Protein AF-A0A6L9EBW2-F1 (afdb_monomer_lite)

pLDDT: mean 73.3, std 24.37, range [29.48, 97.69]

Secondary structure (DSSP, 8-state):
----------------------------------------------------TTSS--S---HHHHHHHHHHHHHHHHHHHHHHT-TT-PPPHHHH--TT---SSHHHHHHHHHHHHHHHHHHHHHHH-PPPPP-PPPSSHHHHHHHHHHHHHHHTT--

Organism: NCBI:txid2697053

Radius of gyration: 26.95 Å; chains: 1; bounding box: 70×53×72 Å

Sequence (159 aa):
MKKYFMLIGAFAFIMGISGTYAQSCETKSKEAATQESSDGVNTAASTNSGCKPSACRGAKTKFGEARVISDLRLSLIEVKSKMENHSSISFSPRSYDIHSIIGETDDESLSIIKNEIEIIERELSQKLKVQFTEQAYPERKARLVSTLRARISDLAKLL

Foldseek 3Di:
DDDDDDDDDDDDDDDDDDDDPPPDDDDDDDDDDDDDDDDDDDDDDDPPVPPPPPPVCPDPDDPVLVVLLVVLLVLLLVLLVCQVVPPPDPFDPLLNDSPQQDDPDSVVNLVSLVVSLVSNQVRCCVTVVDDDDDDDQDPPSVSNSVVSVVSSVVSVVSD

Structure (mmCIF, N/CA/C/O backbone):
data_AF-A0A6L9EBW2-F1
#
_entry.id   AF-A0A6L9EBW2-F1
#
loop_
_atom_site.group_PDB
_atom_site.id
_atom_site.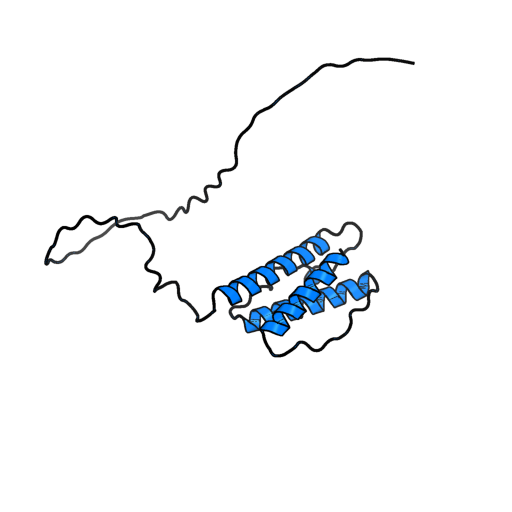type_symbol
_atom_site.label_atom_id
_atom_site.label_alt_id
_atom_site.label_comp_id
_atom_site.label_asym_id
_atom_site.label_entity_id
_atom_site.label_seq_id
_atom_site.pdbx_PDB_ins_code
_atom_site.Cartn_x
_atom_site.Cartn_y
_atom_site.Cartn_z
_atom_site.occupancy
_atom_site.B_iso_or_equiv
_atom_site.auth_seq_id
_atom_site.auth_comp_id
_atom_site.auth_asym_id
_atom_site.auth_atom_id
_atom_site.pdbx_PDB_model_num
ATOM 1 N N . MET A 1 1 ? -55.014 -2.639 19.244 1.00 48.06 1 MET A N 1
ATOM 2 C CA . MET A 1 1 ? -55.602 -2.329 17.919 1.00 48.06 1 MET A CA 1
ATOM 3 C C . MET A 1 1 ? -55.548 -0.825 17.680 1.00 48.06 1 MET A C 1
ATOM 5 O O . MET A 1 1 ? -55.965 -0.100 18.574 1.00 48.06 1 MET A O 1
ATOM 9 N N . LYS A 1 2 ? -55.103 -0.363 16.505 1.00 39.44 2 LYS A N 1
ATOM 10 C CA . LYS A 1 2 ? -55.542 0.882 15.833 1.00 39.44 2 LYS A CA 1
ATOM 11 C C . LYS A 1 2 ? -54.983 0.872 14.401 1.00 39.44 2 LYS A C 1
ATOM 13 O O . LYS A 1 2 ? -53.898 0.340 14.191 1.00 39.44 2 LYS A O 1
ATOM 18 N N . LYS A 1 3 ? -55.747 1.376 13.427 1.00 48.69 3 LYS A N 1
ATOM 19 C CA . LYS A 1 3 ? -55.405 1.393 11.991 1.00 48.69 3 LYS A CA 1
ATOM 20 C C . LYS A 1 3 ? -55.442 2.833 11.480 1.00 48.69 3 LYS A C 1
ATOM 22 O O . LYS A 1 3 ? -56.450 3.482 11.721 1.00 48.69 3 LYS A O 1
ATOM 27 N N . TYR A 1 4 ? -54.430 3.242 10.718 1.00 53.34 4 TYR A N 1
ATOM 28 C CA . TYR A 1 4 ? -54.468 4.255 9.648 1.00 53.34 4 TYR A CA 1
ATOM 29 C C . TYR A 1 4 ? -53.330 3.844 8.684 1.00 53.34 4 TYR A C 1
ATOM 31 O O . TYR A 1 4 ? -52.216 3.643 9.156 1.00 53.34 4 TYR A O 1
ATOM 39 N N . PHE A 1 5 ? -53.536 3.427 7.426 1.00 42.22 5 PHE A N 1
ATOM 40 C CA . PHE A 1 5 ? -54.174 4.109 6.283 1.00 42.22 5 PHE A CA 1
ATOM 41 C C . PHE A 1 5 ? -53.516 5.484 6.031 1.00 42.22 5 PHE A C 1
ATOM 43 O O . PHE A 1 5 ? -53.788 6.408 6.784 1.00 42.22 5 PHE A O 1
ATOM 50 N N . MET A 1 6 ? -52.485 5.634 5.183 1.00 45.16 6 MET A N 1
ATOM 51 C CA . MET A 1 6 ? -52.313 5.328 3.738 1.00 45.16 6 MET A CA 1
ATOM 52 C C . MET A 1 6 ? -52.795 6.472 2.828 1.00 45.16 6 MET A C 1
ATOM 54 O O . MET A 1 6 ? -53.993 6.625 2.634 1.00 45.16 6 MET A O 1
ATOM 58 N N . LEU A 1 7 ? -51.834 7.199 2.240 1.00 45.50 7 LEU A N 1
ATOM 59 C CA . LEU A 1 7 ? -51.886 8.041 1.027 1.00 45.50 7 LEU A CA 1
ATOM 60 C C . LEU A 1 7 ? -50.405 8.288 0.649 1.00 45.50 7 LEU A C 1
ATOM 62 O O . LEU A 1 7 ? -49.654 8.811 1.462 1.00 45.50 7 LEU A O 1
ATOM 66 N N . ILE A 1 8 ? -49.854 7.612 -0.365 1.00 47.62 8 ILE A N 1
ATOM 67 C CA . ILE A 1 8 ? -49.784 8.030 -1.783 1.00 47.62 8 ILE A CA 1
ATOM 68 C C . ILE A 1 8 ? -49.027 9.357 -1.974 1.00 47.62 8 ILE A C 1
ATOM 70 O O . ILE A 1 8 ? -49.487 10.415 -1.564 1.00 47.62 8 ILE A O 1
ATOM 74 N N . GLY A 1 9 ? -47.888 9.275 -2.669 1.00 41.94 9 GLY A N 1
ATOM 75 C CA . GLY A 1 9 ? -47.016 10.403 -3.007 1.00 41.94 9 GLY A CA 1
ATOM 76 C C . GLY A 1 9 ? -45.922 9.973 -3.985 1.00 41.94 9 GLY A C 1
ATOM 77 O O . GLY A 1 9 ? -44.749 9.940 -3.632 1.00 41.94 9 GLY A O 1
ATOM 78 N N . ALA A 1 10 ? -46.311 9.554 -5.192 1.00 47.31 10 ALA A N 1
ATOM 79 C CA . ALA A 1 10 ? -45.361 9.154 -6.225 1.00 47.31 10 ALA A CA 1
ATOM 80 C C . ALA A 1 10 ? -44.780 10.390 -6.927 1.00 47.31 10 ALA A C 1
ATOM 82 O O . ALA A 1 10 ? -45.530 11.192 -7.477 1.00 47.31 10 ALA A O 1
ATOM 83 N N . PHE A 1 11 ? -43.452 10.506 -6.956 1.00 48.12 11 PHE A N 1
ATOM 84 C CA . PHE A 1 11 ? -42.752 11.468 -7.803 1.00 48.12 11 PHE A CA 1
ATOM 85 C C . PHE A 1 11 ? -41.612 10.758 -8.529 1.00 48.12 11 PHE A C 1
ATOM 87 O O . PHE A 1 11 ? -40.612 10.376 -7.925 1.00 48.12 11 PHE A O 1
ATOM 94 N N . ALA A 1 12 ? -41.789 10.554 -9.831 1.00 49.12 12 ALA A N 1
ATOM 95 C CA . ALA A 1 12 ? -40.754 10.055 -10.719 1.00 49.12 12 ALA A CA 1
ATOM 96 C C . ALA A 1 12 ? -40.342 11.192 -11.654 1.00 49.12 12 ALA A C 1
ATOM 98 O O . ALA A 1 12 ? -41.170 11.711 -12.401 1.00 49.12 12 ALA A O 1
ATOM 99 N N . PHE A 1 13 ? -39.061 11.549 -11.637 1.00 45.59 13 PHE A N 1
ATOM 100 C CA . PHE A 1 13 ? -38.447 12.286 -12.731 1.00 45.59 13 PHE A CA 1
ATOM 101 C C . PHE A 1 13 ? -37.089 11.667 -13.050 1.00 45.59 13 PHE A C 1
ATOM 103 O O . PHE A 1 13 ? -36.401 11.161 -12.164 1.00 45.59 13 PHE A O 1
ATOM 110 N N . ILE A 1 14 ? -36.757 11.630 -14.336 1.00 52.03 14 ILE A N 1
ATOM 111 C CA . ILE A 1 14 ? -35.624 10.891 -14.899 1.00 52.03 14 ILE A CA 1
ATOM 112 C C . ILE A 1 14 ? -34.701 11.908 -15.585 1.00 52.03 14 ILE A C 1
ATOM 114 O O . ILE A 1 14 ? -35.148 12.985 -15.968 1.00 52.03 14 ILE A O 1
ATOM 118 N N . MET A 1 15 ? -33.449 11.506 -15.817 1.00 43.69 15 MET A N 1
ATOM 119 C CA . MET A 1 15 ? -32.386 12.243 -16.517 1.00 43.69 15 MET A CA 1
ATOM 120 C C . MET A 1 15 ? -31.674 13.306 -15.653 1.00 43.69 15 MET A C 1
ATOM 122 O O . MET A 1 15 ? -32.290 13.995 -14.852 1.00 43.69 15 MET A O 1
ATOM 126 N N . GLY A 1 16 ? -30.353 13.465 -15.777 1.00 44.47 16 GLY A N 1
ATOM 127 C CA . GLY A 1 16 ? -29.431 12.658 -16.585 1.00 44.47 16 GLY A CA 1
ATOM 128 C C . GLY A 1 16 ? -27.964 12.999 -16.327 1.00 44.47 16 GLY A C 1
ATOM 129 O O . GLY A 1 16 ? -27.637 14.125 -15.963 1.00 44.47 16 GLY A O 1
ATOM 130 N N . ILE A 1 17 ? -27.077 12.019 -16.514 1.00 52.31 17 ILE A N 1
ATOM 131 C CA . ILE A 1 17 ? -25.627 12.212 -16.393 1.00 52.31 17 ILE A CA 1
ATOM 132 C C . ILE A 1 17 ? -25.074 12.656 -17.750 1.00 52.31 17 ILE A C 1
ATOM 134 O O . ILE A 1 17 ? -25.039 11.857 -18.681 1.00 52.31 17 ILE A O 1
ATOM 138 N N . SER A 1 18 ? -24.575 13.890 -17.817 1.00 47.44 18 SER A N 1
ATOM 139 C CA . SER A 1 18 ? -23.681 14.375 -18.876 1.00 47.44 18 SER A CA 1
ATOM 140 C C . SER A 1 18 ? -22.665 15.328 -18.255 1.00 47.44 18 SER A C 1
ATOM 142 O O . SER A 1 18 ? -22.999 16.459 -17.913 1.00 47.44 18 SER A O 1
ATOM 144 N N . GLY A 1 19 ? -21.427 14.868 -18.071 1.00 41.47 19 GLY A N 1
ATOM 145 C CA . GLY A 1 19 ? -20.346 15.715 -17.569 1.00 41.47 19 GLY A CA 1
ATOM 146 C C . GLY A 1 19 ? -19.792 16.619 -18.670 1.00 41.47 19 GLY A C 1
ATOM 147 O O . GLY A 1 19 ? -19.424 16.132 -19.735 1.00 41.47 19 GLY A O 1
ATOM 148 N N . THR A 1 20 ? -19.690 17.922 -18.404 1.00 44.16 20 THR A N 1
ATOM 149 C CA . THR A 1 20 ? -19.068 18.897 -19.315 1.00 44.16 20 THR A CA 1
ATOM 150 C C . THR A 1 20 ? -17.990 19.697 -18.590 1.00 44.16 20 THR A C 1
ATOM 152 O O . THR A 1 20 ? -18.230 20.805 -18.110 1.00 44.16 20 THR A O 1
ATOM 155 N N . TYR A 1 21 ? -16.776 19.148 -18.527 1.00 45.41 21 TYR A N 1
ATOM 156 C CA . TYR A 1 21 ? -15.577 19.909 -18.167 1.00 45.41 21 TYR A CA 1
ATOM 157 C C . TYR A 1 21 ? -15.223 20.850 -19.330 1.00 45.41 21 TYR A C 1
ATOM 159 O O . TYR A 1 21 ? -14.432 20.523 -20.213 1.00 45.41 21 TYR A O 1
ATOM 167 N N . ALA A 1 22 ? -15.873 22.014 -19.355 1.00 41.75 22 ALA A N 1
ATOM 168 C CA . ALA A 1 22 ? -15.597 23.074 -20.313 1.00 41.75 22 ALA A CA 1
ATOM 169 C C . ALA A 1 22 ? -14.249 23.732 -19.980 1.00 41.75 22 ALA A C 1
ATOM 171 O O . ALA A 1 22 ? -14.132 24.523 -19.044 1.00 41.75 22 ALA A O 1
ATOM 172 N N . GLN A 1 23 ? -13.219 23.379 -20.748 1.00 39.84 23 GLN A N 1
ATOM 173 C CA . GLN A 1 23 ? -11.866 23.910 -20.611 1.00 39.84 23 GLN A CA 1
ATOM 174 C C . GLN A 1 23 ? -11.815 25.378 -21.071 1.00 39.84 23 GLN A C 1
ATOM 176 O O . GLN A 1 23 ? -11.544 25.668 -22.236 1.00 39.84 23 GLN A O 1
ATOM 181 N N . SER A 1 24 ? -12.092 26.311 -20.156 1.00 37.03 24 SER A N 1
ATOM 182 C CA . SER A 1 24 ? -11.997 27.747 -20.435 1.00 37.03 24 SER A CA 1
ATOM 183 C C . SER A 1 24 ? -10.535 28.200 -20.462 1.00 37.03 24 SER A C 1
ATOM 185 O O . SER A 1 24 ? -9.937 28.503 -19.430 1.00 37.03 24 SER A O 1
ATOM 187 N N . CYS A 1 25 ? -9.954 28.247 -21.659 1.00 38.59 25 CYS A N 1
ATOM 188 C CA . CYS A 1 25 ? -8.726 28.985 -21.932 1.00 38.59 25 CYS A CA 1
ATOM 189 C C . CYS A 1 25 ? -9.096 30.222 -22.758 1.00 38.59 25 CYS A C 1
ATOM 191 O O . CYS A 1 25 ? -9.356 30.114 -23.955 1.00 38.59 25 CYS A O 1
ATOM 193 N N . GLU A 1 26 ? -9.165 31.387 -22.110 1.00 41.81 26 GLU A N 1
ATOM 194 C CA . GLU A 1 26 ? -9.595 32.634 -22.750 1.00 41.81 26 GLU A CA 1
ATOM 195 C C . GLU A 1 26 ? -8.662 33.040 -23.901 1.00 41.81 26 GLU A C 1
ATOM 197 O O . GLU A 1 26 ? -7.490 33.366 -23.702 1.00 41.81 26 GLU A O 1
ATOM 202 N N . THR A 1 27 ? -9.190 33.081 -25.124 1.00 43.22 27 THR A N 1
ATOM 203 C CA . THR A 1 27 ? -8.448 33.567 -26.289 1.00 43.22 27 THR A CA 1
ATOM 204 C C . THR A 1 27 ? -8.397 35.093 -26.303 1.00 43.22 27 THR A C 1
ATOM 206 O O . THR A 1 27 ? -9.339 35.745 -26.761 1.00 43.22 27 THR A O 1
ATOM 209 N N . LYS A 1 28 ? -7.272 35.678 -25.880 1.00 36.88 28 LYS A N 1
ATOM 210 C CA . LYS A 1 28 ? -6.930 37.063 -26.228 1.00 36.88 28 LYS A CA 1
ATOM 211 C C . LYS A 1 28 ? -6.061 37.106 -27.484 1.00 36.88 28 LYS A C 1
ATOM 213 O O . LYS A 1 28 ? -4.868 36.825 -27.441 1.00 36.88 28 LYS A O 1
ATOM 218 N N . SER A 1 29 ? -6.670 37.528 -28.590 1.00 41.72 29 SER A N 1
ATOM 219 C CA . SER A 1 29 ? -5.972 38.249 -29.666 1.00 41.72 29 SER A CA 1
ATOM 220 C C . SER A 1 29 ? -5.367 39.550 -29.086 1.00 41.72 29 SER A C 1
ATOM 222 O O . SER A 1 29 ? -5.785 39.990 -28.017 1.00 41.72 29 SER A O 1
ATOM 224 N N . LYS A 1 30 ? -4.427 40.257 -29.719 1.00 37.69 30 LYS A N 1
ATOM 225 C CA . LYS A 1 30 ? -4.058 40.369 -31.144 1.00 37.69 30 LYS A CA 1
ATOM 226 C C . LYS A 1 30 ? -2.624 40.953 -31.185 1.00 37.69 30 LYS A C 1
ATOM 228 O O . LYS A 1 30 ? -2.274 41.671 -30.259 1.00 37.69 30 LYS A O 1
ATOM 233 N N . GLU A 1 31 ? -1.743 40.566 -32.110 1.00 32.88 31 GLU A N 1
ATOM 234 C CA . GLU A 1 31 ? -1.216 41.376 -33.242 1.00 32.88 31 GLU A CA 1
ATOM 235 C C . GLU A 1 31 ? 0.175 40.804 -33.641 1.00 32.88 31 GLU A C 1
ATOM 237 O O . GLU A 1 31 ? 0.766 40.090 -32.837 1.00 32.88 31 GLU A O 1
ATOM 242 N N . ALA A 1 32 ? 0.828 41.113 -34.774 1.00 37.28 32 ALA A N 1
ATOM 243 C CA . ALA A 1 32 ? 0.391 41.320 -36.168 1.00 37.28 32 ALA A CA 1
ATOM 244 C C . ALA A 1 32 ? 1.626 41.615 -37.072 1.00 37.28 32 ALA A C 1
ATOM 246 O O . ALA A 1 32 ? 2.034 42.765 -37.195 1.00 37.28 32 ALA A O 1
ATOM 247 N N . ALA A 1 33 ? 2.203 40.595 -37.720 1.00 33.19 33 ALA A N 1
ATOM 248 C CA . ALA A 1 33 ? 3.101 40.688 -38.892 1.00 33.19 33 ALA A CA 1
ATOM 249 C C . ALA A 1 33 ? 3.164 39.275 -39.533 1.00 33.19 33 ALA A C 1
ATOM 251 O O . ALA A 1 33 ? 3.283 38.309 -38.784 1.00 33.19 33 ALA A O 1
ATOM 252 N N . THR A 1 34 ? 2.921 39.013 -40.827 1.00 29.48 34 THR A N 1
ATOM 253 C CA . THR A 1 34 ? 3.471 39.610 -42.070 1.00 29.48 34 THR A CA 1
ATOM 254 C C . THR A 1 34 ? 4.960 39.267 -42.217 1.00 29.48 34 THR A C 1
ATOM 256 O O . THR A 1 34 ? 5.737 39.662 -41.358 1.00 29.48 34 THR A O 1
ATOM 259 N N . GLN A 1 35 ? 5.454 38.544 -43.232 1.00 33.56 35 GLN A N 1
ATOM 260 C CA . GLN A 1 35 ? 4.896 38.009 -44.502 1.00 33.56 35 GLN A CA 1
ATOM 261 C C . GLN A 1 35 ? 5.271 36.485 -44.609 1.00 33.56 35 GLN A C 1
ATOM 263 O O . GLN A 1 35 ? 5.744 35.944 -43.614 1.00 33.56 35 GLN A O 1
ATOM 268 N N . GLU A 1 36 ? 5.075 35.661 -45.654 1.00 31.92 36 GLU A N 1
ATOM 269 C CA . GLU A 1 36 ? 4.735 35.822 -47.085 1.00 31.92 36 GLU A CA 1
ATOM 270 C C . GLU A 1 36 ? 4.060 34.534 -47.665 1.00 31.92 36 GLU A C 1
ATOM 272 O O . GLU A 1 36 ? 3.716 33.617 -46.920 1.00 31.92 36 GLU A O 1
ATOM 277 N N . SER A 1 37 ? 3.870 34.456 -48.992 1.00 36.47 37 SER A N 1
ATOM 278 C CA . SER A 1 37 ? 3.546 33.255 -49.805 1.00 36.47 37 SER A CA 1
ATOM 279 C C . SER A 1 37 ? 4.815 32.437 -50.168 1.00 36.47 37 SER A C 1
ATOM 281 O O . SER A 1 37 ? 5.913 32.904 -49.894 1.00 36.47 37 SER A O 1
ATOM 283 N N . SER A 1 38 ? 4.810 31.250 -50.794 1.00 34.00 38 SER A N 1
ATOM 284 C CA . SER A 1 38 ? 3.818 30.474 -51.577 1.00 34.00 38 SER A CA 1
ATOM 285 C C . SER A 1 38 ? 4.053 28.946 -51.357 1.00 34.00 38 SER A C 1
ATOM 287 O O . SER A 1 38 ? 4.844 28.584 -50.491 1.00 34.00 38 SER A O 1
ATOM 289 N N . ASP A 1 39 ? 3.416 27.949 -51.990 1.00 32.66 39 ASP A N 1
ATOM 290 C CA . ASP A 1 39 ? 2.466 27.863 -53.113 1.00 32.66 39 ASP A CA 1
ATOM 291 C C . ASP A 1 39 ? 1.384 26.792 -52.827 1.00 32.66 39 ASP A C 1
ATOM 293 O O . ASP A 1 39 ? 1.512 25.995 -51.895 1.00 32.66 39 ASP A O 1
ATOM 297 N N . GLY A 1 40 ? 0.283 26.785 -53.585 1.00 33.22 40 GLY A N 1
ATOM 298 C CA . GLY A 1 40 ? -0.934 26.043 -53.210 1.00 33.22 40 GLY A CA 1
ATOM 299 C C . GLY A 1 40 ? -1.124 24.643 -53.817 1.00 33.22 40 GLY A C 1
ATOM 300 O O . GLY A 1 40 ? -0.676 24.365 -54.921 1.00 33.22 40 GLY A O 1
ATOM 301 N N . VAL A 1 41 ? -1.938 23.816 -53.144 1.00 34.78 41 VAL A N 1
ATOM 302 C CA . VAL A 1 41 ? -2.897 22.863 -53.753 1.00 34.78 41 VAL A CA 1
ATOM 303 C C . VAL A 1 41 ? -4.139 22.791 -52.855 1.00 34.78 41 VAL A C 1
ATOM 305 O O . VAL A 1 41 ? -4.027 22.634 -51.640 1.00 34.78 41 VAL A O 1
ATOM 308 N N . ASN A 1 42 ? -5.333 22.876 -53.448 1.00 43.06 42 ASN A N 1
ATOM 309 C CA . ASN A 1 42 ? -6.598 22.687 -52.737 1.00 43.06 42 ASN A CA 1
ATOM 310 C C . ASN A 1 42 ? -6.971 21.199 -52.655 1.00 43.06 42 ASN A C 1
ATOM 312 O O . ASN A 1 42 ? -7.415 20.630 -53.649 1.00 43.06 42 ASN A O 1
ATOM 316 N N . THR A 1 43 ? -6.911 20.613 -51.455 1.00 36.62 43 THR A N 1
ATOM 317 C CA . THR A 1 43 ? -7.614 19.357 -51.136 1.00 36.62 43 THR A CA 1
ATOM 318 C C . THR A 1 43 ? -8.283 19.487 -49.772 1.00 36.62 43 THR A C 1
ATOM 320 O O . THR A 1 43 ? -7.612 19.530 -48.742 1.00 36.62 43 THR A O 1
ATOM 323 N N . ALA A 1 44 ? -9.615 19.538 -49.749 1.00 44.62 44 ALA A N 1
ATOM 324 C CA . ALA A 1 44 ? -10.381 19.598 -48.510 1.00 44.62 44 ALA A CA 1
ATOM 325 C C . ALA A 1 44 ? -10.381 18.227 -47.807 1.00 44.62 44 ALA A C 1
ATOM 327 O O . ALA A 1 44 ? -11.122 17.324 -48.188 1.00 44.62 44 ALA A O 1
ATOM 328 N N . ALA A 1 45 ? -9.560 18.079 -46.766 1.00 39.22 45 ALA A N 1
ATOM 329 C CA . ALA A 1 45 ? -9.508 16.886 -45.926 1.00 39.22 45 ALA A CA 1
ATOM 330 C C . ALA A 1 45 ? -9.516 17.282 -44.442 1.00 39.22 45 ALA A C 1
ATOM 332 O O . ALA A 1 45 ? -8.489 17.672 -43.897 1.00 39.22 45 ALA A O 1
ATOM 333 N N . SER A 1 46 ? -10.706 17.200 -43.832 1.00 40.72 46 SER A N 1
ATOM 334 C CA . SER A 1 46 ? -11.023 17.339 -42.397 1.00 40.72 46 SER A CA 1
ATOM 335 C C . SER A 1 46 ? -9.818 17.560 -41.463 1.00 40.72 46 SER A C 1
ATOM 337 O O . SER A 1 46 ? -9.215 16.612 -40.954 1.00 40.72 46 SER A O 1
ATOM 339 N N . THR A 1 47 ? -9.515 18.826 -41.168 1.00 41.88 47 THR A N 1
ATOM 340 C CA . THR A 1 47 ? -8.601 19.222 -40.087 1.00 41.88 47 THR A CA 1
ATOM 341 C C . THR A 1 47 ? -9.276 19.061 -38.724 1.00 41.88 47 THR A C 1
ATOM 343 O O . THR A 1 47 ? -9.464 20.017 -37.973 1.00 41.88 47 THR A O 1
ATOM 346 N N . ASN A 1 48 ? -9.609 17.813 -38.379 1.00 47.28 48 ASN A N 1
ATOM 347 C CA . ASN A 1 48 ? -9.794 17.419 -36.988 1.00 47.28 48 ASN A CA 1
ATOM 348 C C . ASN A 1 48 ? -8.581 17.912 -36.188 1.00 47.28 48 ASN A C 1
ATOM 350 O O . ASN A 1 48 ? -7.442 17.587 -36.528 1.00 47.28 48 ASN A O 1
ATOM 354 N N . SER A 1 49 ? -8.818 18.651 -35.106 1.00 45.69 49 SER A N 1
ATOM 355 C CA . SER A 1 49 ? -7.794 19.208 -34.209 1.00 45.69 49 SER A CA 1
ATOM 356 C C . SER A 1 49 ? -7.123 18.144 -33.320 1.00 45.69 49 SER A C 1
ATOM 358 O O . SER A 1 49 ? -6.759 18.395 -32.173 1.00 45.69 49 SER A O 1
ATOM 360 N N . GLY A 1 50 ? -6.935 16.935 -33.854 1.00 47.91 50 GLY A N 1
ATOM 361 C CA . GLY A 1 50 ? -6.196 15.859 -33.213 1.00 47.91 50 GLY A CA 1
ATOM 362 C C . GLY A 1 50 ? -4.718 16.218 -33.115 1.00 47.91 50 GLY A C 1
ATOM 363 O O . GLY A 1 50 ? -4.000 16.206 -34.116 1.00 47.91 50 GLY A O 1
ATOM 364 N N . CYS A 1 51 ? -4.262 16.522 -31.899 1.00 51.97 51 CYS A N 1
ATOM 365 C CA . CYS A 1 51 ? -2.863 16.807 -31.599 1.00 51.97 51 CYS A CA 1
ATOM 366 C C . CYS A 1 51 ? -1.943 15.733 -32.196 1.00 51.97 51 CYS A C 1
ATOM 368 O O . CYS A 1 51 ? -2.054 14.549 -31.871 1.00 51.97 51 CYS A O 1
ATOM 370 N N . LYS A 1 52 ? -1.005 16.154 -33.053 1.00 48.22 52 LYS A N 1
ATOM 371 C CA . LYS A 1 52 ? -0.031 15.266 -33.700 1.00 48.22 52 LYS A CA 1
ATOM 372 C C . LYS A 1 52 ? 0.756 14.521 -32.600 1.00 48.22 52 LYS A C 1
ATOM 374 O O . LYS A 1 52 ? 1.463 15.180 -31.832 1.00 48.22 52 LYS A O 1
ATOM 379 N N . PRO A 1 53 ? 0.670 13.178 -32.485 1.00 52.97 53 PRO A N 1
ATOM 380 C CA . PRO A 1 53 ? 1.076 12.442 -31.275 1.00 52.97 53 PRO A CA 1
ATOM 381 C C . PRO A 1 53 ? 2.601 12.311 -31.079 1.00 52.97 53 PRO A C 1
ATOM 383 O O . PRO A 1 53 ? 3.075 11.464 -30.326 1.00 52.97 53 PRO A O 1
ATOM 386 N N . SER A 1 54 ? 3.389 13.153 -31.750 1.00 55.19 54 SER A N 1
ATOM 387 C CA . SER A 1 54 ? 4.838 13.266 -31.592 1.00 55.19 54 SER A CA 1
ATOM 388 C C . SER A 1 54 ? 5.254 14.066 -30.352 1.00 55.19 54 SER A C 1
ATOM 390 O O . SER A 1 54 ? 6.325 13.804 -29.816 1.00 55.19 54 SER A O 1
ATOM 392 N N . ALA A 1 55 ? 4.435 15.023 -29.892 1.00 50.38 55 ALA A N 1
ATOM 393 C CA . ALA A 1 55 ? 4.799 15.943 -28.804 1.00 50.38 55 ALA A CA 1
ATOM 394 C C . ALA A 1 55 ? 4.438 15.428 -27.397 1.00 50.38 55 ALA A C 1
ATOM 396 O O . ALA A 1 55 ? 5.182 15.658 -26.450 1.00 50.38 55 ALA A O 1
ATOM 397 N N . CYS A 1 56 ? 3.350 14.666 -27.247 1.00 52.28 56 CYS A N 1
ATOM 398 C CA . CYS A 1 56 ? 2.922 14.115 -25.951 1.00 52.28 56 CYS A CA 1
ATOM 399 C C . CYS A 1 56 ? 3.777 12.926 -25.466 1.00 52.28 56 CYS A C 1
ATOM 401 O O . CYS A 1 56 ? 3.452 12.302 -24.461 1.00 52.28 56 CYS A O 1
ATOM 403 N N . ARG A 1 57 ? 4.861 12.583 -26.175 1.00 49.94 57 ARG A N 1
ATOM 404 C CA . ARG A 1 57 ? 5.739 11.441 -25.876 1.00 49.94 57 ARG A CA 1
ATOM 405 C C . ARG A 1 57 ? 6.887 11.823 -24.929 1.00 49.94 57 ARG A C 1
ATOM 407 O O . ARG A 1 57 ? 8.038 11.452 -25.154 1.00 49.94 57 ARG A O 1
ATOM 414 N N . GLY A 1 58 ? 6.559 12.597 -23.894 1.00 50.62 58 GLY A N 1
ATOM 415 C CA . GLY A 1 58 ? 7.456 12.862 -22.773 1.00 50.62 58 GLY A CA 1
ATOM 416 C C . GLY A 1 58 ? 7.712 11.568 -22.000 1.00 50.62 58 GLY A C 1
ATOM 417 O O . GLY A 1 58 ? 6.767 10.866 -21.653 1.00 50.62 58 GLY A O 1
ATOM 418 N N . ALA A 1 59 ? 8.989 11.264 -21.758 1.00 55.91 59 ALA A N 1
ATOM 419 C CA . ALA A 1 59 ? 9.492 9.980 -21.257 1.00 55.91 59 ALA A CA 1
ATOM 420 C C . ALA A 1 59 ? 9.221 8.751 -22.163 1.00 55.91 59 ALA A C 1
ATOM 422 O O . ALA A 1 59 ? 8.314 8.697 -22.991 1.00 55.91 59 ALA A O 1
ATOM 423 N N . LYS A 1 60 ? 10.061 7.718 -22.004 1.00 52.53 60 LYS A N 1
ATOM 424 C CA . LYS A 1 60 ? 9.932 6.411 -22.684 1.00 52.53 60 LYS A CA 1
ATOM 425 C C . LYS A 1 60 ? 9.110 5.398 -21.867 1.00 52.53 60 LYS A C 1
ATOM 427 O O . LYS A 1 60 ? 9.298 4.194 -22.050 1.00 52.53 60 LYS A O 1
ATOM 432 N N . THR A 1 61 ? 8.227 5.855 -20.978 1.00 55.16 61 THR A N 1
ATOM 433 C CA . THR A 1 61 ? 7.341 4.960 -20.218 1.00 55.16 61 THR A CA 1
ATOM 434 C C . THR A 1 61 ? 6.509 4.125 -21.195 1.00 55.16 61 THR A C 1
ATOM 436 O O . THR A 1 61 ? 6.013 4.621 -22.215 1.00 55.16 61 THR A O 1
ATOM 439 N N . LYS A 1 62 ? 6.368 2.818 -20.948 1.00 61.34 62 LYS A N 1
ATOM 440 C CA . LYS A 1 62 ? 5.383 2.036 -21.702 1.00 61.34 62 LYS A CA 1
ATOM 441 C C . LYS A 1 62 ? 4.016 2.443 -21.158 1.00 61.34 62 LYS A C 1
ATOM 443 O O . LYS A 1 62 ? 3.801 2.375 -19.953 1.00 61.34 62 LYS A O 1
ATOM 448 N N . PHE A 1 63 ? 3.067 2.802 -22.024 1.00 60.31 63 PHE A N 1
ATOM 449 C CA . PHE A 1 63 ? 1.720 3.219 -21.593 1.00 60.31 63 PHE A CA 1
ATOM 450 C C . PHE A 1 63 ? 1.035 2.212 -20.640 1.00 60.31 63 PHE A C 1
ATOM 452 O O . PHE A 1 63 ? 0.262 2.610 -19.773 1.00 60.31 63 PHE A O 1
ATOM 459 N N . GLY A 1 64 ? 1.352 0.915 -20.756 1.00 67.94 64 GLY A N 1
ATOM 460 C CA . GLY A 1 64 ? 0.901 -0.116 -19.815 1.00 67.94 64 GLY A CA 1
ATOM 461 C C . GLY A 1 64 ? 1.560 -0.058 -18.428 1.00 67.94 64 GLY A C 1
ATOM 462 O O . GLY A 1 64 ? 0.874 -0.294 -17.442 1.00 67.94 64 GLY A O 1
ATOM 463 N N . GLU A 1 65 ? 2.846 0.289 -18.325 1.00 67.31 65 GLU A N 1
ATOM 464 C CA . GLU A 1 65 ? 3.562 0.425 -17.043 1.00 67.31 65 GLU A CA 1
ATOM 465 C C . GLU A 1 65 ? 3.035 1.636 -16.258 1.00 67.31 65 GLU A C 1
ATOM 467 O O . GLU A 1 65 ? 2.632 1.493 -15.104 1.00 67.31 65 GLU A O 1
ATOM 472 N N . ALA A 1 66 ? 2.896 2.786 -16.927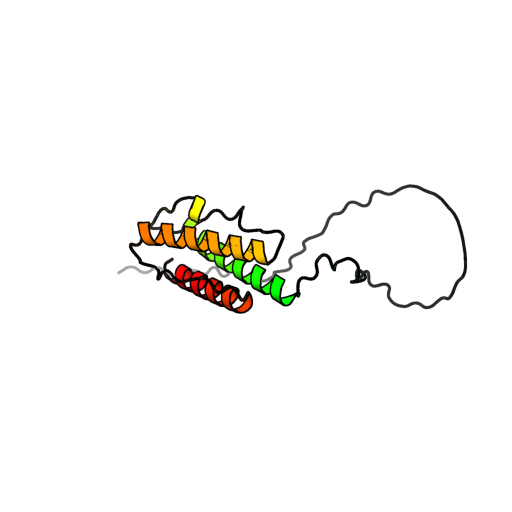 1.00 80.75 66 ALA A N 1
ATOM 473 C CA . ALA A 1 66 ? 2.315 4.000 -16.348 1.00 80.75 66 ALA A CA 1
ATOM 474 C C . ALA A 1 66 ? 0.868 3.788 -15.850 1.00 80.75 66 ALA A C 1
ATOM 476 O O . ALA A 1 66 ? 0.501 4.254 -14.765 1.00 80.75 66 ALA A O 1
ATOM 477 N N . ARG A 1 67 ? 0.050 3.032 -16.602 1.00 89.00 67 ARG A N 1
ATOM 478 C CA . ARG A 1 67 ? -1.294 2.632 -16.156 1.00 89.00 67 ARG A CA 1
ATOM 479 C C . ARG A 1 67 ? -1.231 1.726 -14.927 1.00 89.00 67 ARG A C 1
ATOM 481 O O . ARG A 1 67 ? -1.912 1.995 -13.950 1.00 89.00 67 ARG A O 1
ATOM 488 N N . VAL A 1 68 ? -0.396 0.690 -14.950 1.00 92.75 68 VAL A N 1
ATOM 489 C CA . VAL A 1 68 ? -0.269 -0.278 -13.849 1.00 92.75 68 VAL A CA 1
ATOM 490 C C . VAL A 1 68 ? 0.189 0.378 -12.540 1.00 92.75 68 VAL A C 1
ATOM 492 O O . VAL A 1 68 ? -0.265 -0.030 -11.471 1.00 92.75 68 VAL A O 1
ATOM 495 N N . ILE A 1 69 ? 1.037 1.409 -12.613 1.00 91.81 69 ILE A N 1
ATOM 496 C CA . ILE A 1 69 ? 1.442 2.219 -11.454 1.00 91.81 69 ILE A CA 1
ATOM 497 C C . ILE A 1 69 ? 0.307 3.152 -11.008 1.00 91.81 69 ILE A C 1
ATOM 499 O O . ILE A 1 69 ? 0.055 3.257 -9.810 1.00 91.81 69 ILE A O 1
ATOM 503 N N . SER A 1 70 ? -0.433 3.768 -11.935 1.00 92.56 70 SER A N 1
ATOM 504 C CA . SER A 1 70 ? -1.644 4.538 -11.601 1.00 92.56 70 SER A CA 1
ATOM 505 C C . SER A 1 70 ? -2.695 3.681 -10.885 1.00 92.56 70 SER A C 1
ATOM 507 O O . SER A 1 70 ? -3.214 4.098 -9.853 1.00 92.56 70 SER A O 1
ATOM 509 N N . ASP A 1 71 ? -2.944 2.459 -11.366 1.00 94.81 71 ASP A N 1
ATOM 510 C CA . ASP A 1 71 ? -3.864 1.503 -10.739 1.00 94.81 71 ASP A CA 1
ATOM 511 C C . ASP A 1 71 ? -3.415 1.171 -9.296 1.00 94.81 71 ASP A C 1
ATOM 513 O O . ASP A 1 71 ? -4.238 1.152 -8.383 1.00 94.81 71 ASP A O 1
ATOM 517 N N . LEU A 1 72 ? -2.106 0.970 -9.057 1.00 95.50 72 LEU A N 1
ATOM 518 C CA . LEU A 1 72 ? -1.549 0.771 -7.706 1.00 95.50 72 LEU A CA 1
ATOM 519 C C . LEU A 1 72 ? -1.741 1.999 -6.799 1.00 95.50 72 LEU A C 1
ATOM 521 O O . LEU A 1 72 ? -2.139 1.838 -5.646 1.00 95.50 72 LEU A O 1
ATOM 525 N N . ARG A 1 73 ? -1.474 3.215 -7.304 1.00 95.06 73 ARG A N 1
ATOM 526 C CA . ARG A 1 73 ? -1.677 4.465 -6.548 1.00 95.06 73 ARG A CA 1
ATOM 527 C C . ARG A 1 73 ? -3.144 4.630 -6.139 1.00 95.06 73 ARG A C 1
ATOM 529 O O . ARG A 1 73 ? -3.410 4.969 -4.992 1.00 95.06 73 ARG A O 1
ATOM 536 N N . LEU A 1 74 ? -4.087 4.348 -7.043 1.00 96.00 74 LEU A N 1
ATOM 537 C CA . LEU A 1 74 ? -5.524 4.429 -6.759 1.00 96.00 74 LEU A CA 1
ATOM 538 C C . LEU A 1 74 ? -5.959 3.419 -5.687 1.00 96.00 74 LEU A C 1
ATOM 540 O O . LEU A 1 74 ? -6.640 3.808 -4.742 1.00 96.00 74 LEU A O 1
ATOM 544 N N . SER A 1 75 ? -5.514 2.158 -5.764 1.00 97.25 75 SER A N 1
ATOM 545 C CA . SER A 1 75 ? -5.810 1.164 -4.719 1.00 97.25 75 SER A CA 1
ATOM 546 C C . SER A 1 75 ? -5.202 1.534 -3.356 1.00 97.25 75 SER A C 1
ATOM 548 O O . SER A 1 75 ? -5.821 1.295 -2.322 1.00 9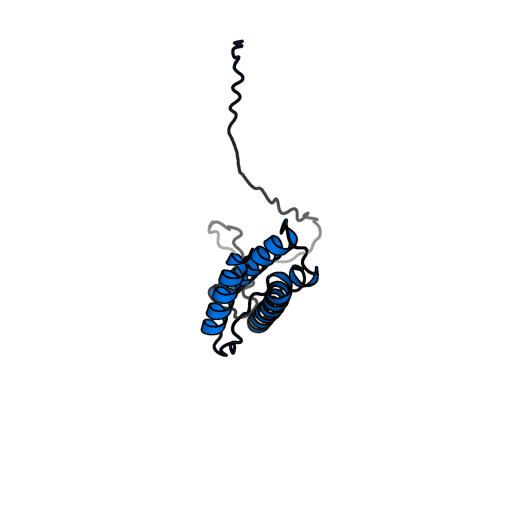7.25 75 SER A O 1
ATOM 550 N N . LEU A 1 76 ? -4.012 2.146 -3.330 1.00 97.19 76 LEU A N 1
ATOM 551 C CA . LEU A 1 76 ? -3.395 2.650 -2.097 1.00 97.19 76 LEU A CA 1
ATOM 552 C C . LEU A 1 76 ? -4.189 3.825 -1.497 1.00 97.19 76 LEU A C 1
ATOM 554 O O . LEU A 1 76 ? -4.384 3.877 -0.284 1.00 97.19 76 LEU A O 1
ATOM 558 N N . ILE A 1 77 ? -4.676 4.743 -2.337 1.00 96.62 77 ILE A N 1
ATOM 559 C CA . ILE A 1 77 ? -5.538 5.860 -1.922 1.00 96.62 77 ILE A CA 1
ATOM 560 C C . ILE A 1 77 ? -6.878 5.346 -1.369 1.00 96.62 77 ILE A C 1
ATOM 562 O O . ILE A 1 77 ? -7.351 5.873 -0.366 1.00 96.62 77 ILE A O 1
ATOM 566 N N . GLU A 1 78 ? -7.459 4.287 -1.945 1.00 97.31 78 GLU A N 1
ATOM 567 C CA . GLU A 1 78 ? -8.669 3.646 -1.407 1.00 97.31 78 GLU A CA 1
ATOM 568 C C . GLU A 1 78 ? -8.441 3.095 0.013 1.00 97.31 78 GLU A C 1
ATOM 570 O O . GLU A 1 78 ? -9.231 3.374 0.914 1.00 97.31 78 GLU A O 1
ATOM 575 N N . VAL A 1 79 ? -7.336 2.369 0.243 1.00 97.69 79 VAL A N 1
ATOM 576 C CA . VAL A 1 79 ? -6.961 1.867 1.582 1.00 97.69 79 VAL A CA 1
ATOM 577 C C . VAL A 1 79 ? -6.800 3.017 2.575 1.00 97.69 79 VAL A C 1
ATOM 579 O O . VAL A 1 79 ? -7.357 2.966 3.670 1.00 97.69 79 VAL A O 1
ATOM 582 N N . LYS A 1 80 ? -6.098 4.085 2.186 1.00 96.75 80 LYS A N 1
ATOM 583 C CA . LYS A 1 80 ? -5.901 5.264 3.039 1.00 96.75 80 LYS A CA 1
ATOM 584 C C . LYS A 1 80 ? -7.208 5.987 3.360 1.00 96.75 80 LYS A C 1
ATOM 586 O O . LYS A 1 80 ? -7.439 6.326 4.516 1.00 96.75 80 LYS A O 1
ATOM 591 N N . SER A 1 81 ? -8.099 6.142 2.384 1.00 97.00 81 SER A N 1
ATOM 592 C CA . SER A 1 81 ? -9.423 6.733 2.602 1.00 97.00 81 SER A CA 1
ATOM 593 C C . SER A 1 81 ? -10.282 5.889 3.556 1.00 97.00 81 SER A C 1
ATOM 595 O O . SER A 1 81 ? -10.967 6.449 4.412 1.00 97.00 81 SER A O 1
ATOM 597 N N . LYS A 1 82 ? -10.186 4.549 3.502 1.00 96.31 82 LYS A N 1
ATOM 598 C CA . LYS A 1 82 ? -10.822 3.672 4.503 1.00 96.31 82 LYS A CA 1
ATOM 599 C C . LYS A 1 82 ? -10.247 3.871 5.903 1.00 96.31 82 LYS A C 1
ATOM 601 O O . LYS A 1 82 ? -11.027 3.905 6.844 1.00 96.31 82 LYS A O 1
ATOM 606 N N . MET A 1 83 ? -8.929 4.052 6.050 1.00 96.56 83 MET A N 1
ATOM 607 C CA . MET A 1 83 ? -8.311 4.376 7.347 1.00 96.56 83 MET A CA 1
ATOM 608 C C . MET A 1 83 ? -8.791 5.730 7.885 1.00 96.56 83 MET A C 1
ATOM 610 O O . MET A 1 83 ? -9.211 5.811 9.033 1.00 96.56 83 MET A O 1
ATOM 614 N N . GLU A 1 84 ? -8.780 6.779 7.061 1.00 96.75 84 GLU A N 1
ATOM 615 C CA . GLU A 1 84 ? -9.251 8.120 7.442 1.00 96.75 84 GLU A CA 1
ATOM 616 C C . GLU A 1 84 ? -10.704 8.110 7.947 1.00 96.75 84 GLU A C 1
ATOM 618 O O . GLU A 1 84 ? -11.032 8.770 8.931 1.00 96.75 84 GLU A O 1
ATOM 623 N N . ASN A 1 85 ? -11.565 7.318 7.303 1.00 96.12 85 ASN A N 1
ATOM 624 C CA . ASN A 1 85 ? -12.997 7.236 7.597 1.00 96.12 85 ASN A CA 1
ATOM 625 C C . ASN A 1 85 ? -13.367 6.051 8.519 1.00 96.12 85 ASN A C 1
ATOM 627 O O . ASN A 1 85 ? -14.548 5.718 8.654 1.00 96.12 85 ASN A O 1
ATOM 631 N N . HIS A 1 86 ? -12.390 5.393 9.154 1.00 95.69 86 HIS A N 1
ATOM 632 C CA . HIS A 1 86 ? -12.626 4.174 9.929 1.00 95.69 86 HIS A CA 1
ATOM 633 C C . HIS A 1 86 ? -13.330 4.461 11.268 1.00 95.69 86 HIS A C 1
ATOM 635 O O . HIS A 1 86 ? -12.760 5.026 12.202 1.00 95.69 86 HIS A O 1
ATOM 641 N N . SER A 1 87 ? -14.581 4.016 11.394 1.00 91.94 87 SER A N 1
ATOM 642 C CA . SER A 1 87 ? -15.512 4.462 12.445 1.00 91.94 87 SER A CA 1
ATOM 643 C C . SER A 1 87 ? -15.160 4.067 13.886 1.00 91.94 87 SER A C 1
ATOM 645 O O . SER A 1 87 ? -15.709 4.650 14.820 1.00 91.94 87 SER A O 1
ATOM 647 N N . SER A 1 88 ? -14.277 3.083 14.090 1.00 91.56 88 SER A N 1
ATOM 648 C CA . SER A 1 88 ? -13.972 2.514 15.416 1.00 91.56 88 SER A CA 1
ATOM 649 C C . SER A 1 88 ? -12.506 2.627 15.852 1.00 91.56 88 SER A C 1
ATOM 651 O O . SER A 1 88 ? -12.185 2.299 16.994 1.00 91.56 88 SER A O 1
ATOM 653 N N . ILE A 1 89 ? -11.605 3.093 14.977 1.00 93.81 89 ILE A N 1
ATOM 654 C CA . ILE A 1 89 ? -10.163 3.197 15.260 1.00 93.81 89 ILE A CA 1
ATOM 655 C C . ILE A 1 89 ? -9.635 4.496 14.666 1.00 93.81 89 ILE A C 1
ATOM 657 O O . ILE A 1 89 ? -9.646 4.670 13.454 1.00 93.81 89 ILE A O 1
ATOM 661 N N . SER A 1 90 ? -9.107 5.373 15.520 1.00 95.25 90 SER A N 1
ATOM 662 C CA . SER A 1 90 ? -8.358 6.548 15.075 1.00 95.25 90 SER A 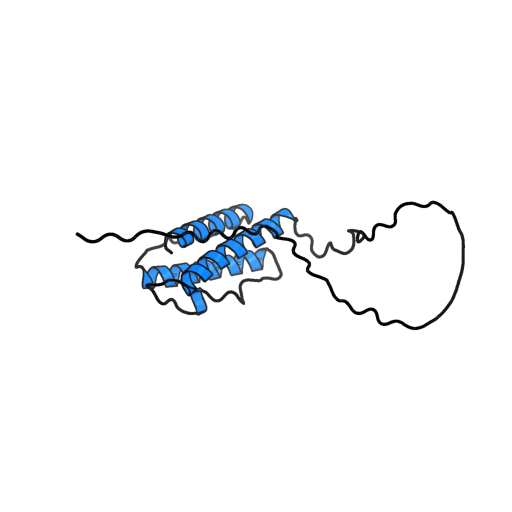CA 1
ATOM 663 C C . SER A 1 90 ? -6.927 6.148 14.706 1.00 95.25 90 SER A C 1
ATOM 665 O O . SER A 1 90 ? -6.155 5.685 15.556 1.00 95.25 90 SER A O 1
ATOM 667 N N . PHE A 1 91 ? -6.583 6.326 13.434 1.00 96.00 91 PHE A N 1
ATOM 668 C CA . PHE A 1 91 ? -5.244 6.135 12.880 1.00 96.00 91 PHE A CA 1
ATOM 669 C C . PHE A 1 91 ? -4.450 7.453 12.855 1.00 96.00 91 PHE A C 1
ATOM 671 O O . PHE A 1 91 ? -5.021 8.541 12.865 1.00 96.00 91 PHE A O 1
ATOM 678 N N . SER A 1 92 ? -3.120 7.369 12.831 1.00 96.12 92 SER A N 1
ATOM 679 C CA . SER A 1 92 ? -2.227 8.522 12.680 1.00 96.12 92 SER A CA 1
ATOM 680 C C . SER A 1 92 ? -2.421 9.200 11.314 1.00 96.12 92 SER A C 1
ATOM 682 O O . SER A 1 92 ? -2.378 8.491 10.304 1.00 96.12 92 SER A O 1
ATOM 684 N N . PRO A 1 93 ? -2.525 10.543 11.222 1.00 95.31 93 PRO A N 1
ATOM 685 C CA . PRO A 1 93 ? -2.658 11.256 9.946 1.00 95.31 93 PRO A CA 1
ATOM 686 C C . PRO A 1 93 ? -1.596 10.899 8.901 1.00 95.31 93 PRO A C 1
ATOM 688 O O . PRO A 1 93 ? -1.893 10.831 7.712 1.00 95.31 93 PRO A O 1
ATOM 691 N N . ARG A 1 94 ? -0.363 10.575 9.322 1.00 95.25 94 ARG A N 1
ATOM 692 C CA . ARG A 1 94 ? 0.696 10.171 8.381 1.00 95.25 94 ARG A CA 1
ATOM 693 C C . ARG A 1 94 ? 0.413 8.832 7.688 1.00 95.25 94 ARG A C 1
ATOM 695 O O . ARG A 1 94 ? 0.960 8.598 6.613 1.00 95.25 94 ARG A O 1
ATOM 702 N N . SER A 1 95 ? -0.420 7.968 8.271 1.00 94.56 95 SER A N 1
ATOM 703 C CA . SER A 1 95 ? -0.788 6.681 7.668 1.00 94.56 95 SER A CA 1
ATOM 704 C C . SER A 1 95 ? -1.776 6.822 6.508 1.00 94.56 95 SER A C 1
ATOM 706 O O . SER A 1 95 ? -1.706 6.028 5.573 1.00 94.56 95 SER A O 1
ATOM 708 N N . TYR A 1 96 ? -2.628 7.856 6.518 1.00 94.69 96 TYR A N 1
ATOM 709 C CA . TYR A 1 96 ? -3.641 8.091 5.485 1.00 94.69 96 TYR A CA 1
ATOM 710 C C . TYR A 1 96 ? -3.409 9.332 4.603 1.00 94.69 96 TYR A C 1
ATOM 712 O O . TYR A 1 96 ? -4.095 9.479 3.597 1.00 94.69 96 TYR A O 1
ATOM 720 N N . ASP A 1 97 ? -2.403 10.169 4.886 1.00 94.12 97 ASP A N 1
ATOM 721 C CA . ASP A 1 97 ? -1.997 11.269 3.996 1.00 94.12 97 ASP A CA 1
ATOM 722 C C . ASP A 1 97 ? -1.724 10.793 2.553 1.00 94.12 97 ASP A C 1
ATOM 724 O O . ASP A 1 97 ? -0.985 9.830 2.330 1.00 94.12 97 ASP A O 1
ATOM 728 N N . ILE A 1 98 ? -2.299 11.489 1.569 1.00 90.56 98 ILE A N 1
ATOM 729 C CA . ILE A 1 98 ? -2.191 11.168 0.138 1.00 90.56 98 ILE A CA 1
ATOM 730 C C . ILE A 1 98 ? -1.245 12.086 -0.647 1.00 90.56 98 ILE A C 1
ATOM 732 O O . ILE A 1 98 ? -0.883 11.748 -1.776 1.00 90.56 98 ILE A O 1
ATOM 736 N N . HIS A 1 99 ? -0.817 13.220 -0.083 1.00 83.19 99 HIS A N 1
ATOM 737 C CA . HIS A 1 99 ? -0.131 14.275 -0.844 1.00 83.19 99 HIS A CA 1
ATOM 738 C C . HIS A 1 99 ? 1.247 13.847 -1.380 1.00 83.19 99 HIS A C 1
ATOM 740 O O . HIS A 1 99 ? 1.700 14.370 -2.395 1.00 83.19 99 HIS A O 1
ATOM 746 N N . SER A 1 100 ? 1.882 12.858 -0.744 1.00 81.94 100 SER A N 1
ATOM 747 C CA . SER A 1 100 ? 3.238 12.387 -1.071 1.00 81.94 100 SER A CA 1
ATOM 748 C C . SER A 1 100 ? 3.286 11.095 -1.915 1.00 81.94 100 SER A C 1
ATOM 750 O O . SER A 1 100 ? 4.325 10.447 -1.976 1.00 81.94 100 SER A O 1
ATOM 752 N N . ILE A 1 101 ? 2.180 10.674 -2.551 1.00 85.56 101 ILE A N 1
ATOM 753 C CA . ILE A 1 101 ? 2.084 9.381 -3.281 1.00 85.56 101 ILE A CA 1
ATOM 754 C C . ILE A 1 101 ? 2.599 9.464 -4.744 1.00 85.56 101 ILE A C 1
ATOM 756 O O . ILE A 1 101 ? 2.707 8.455 -5.450 1.00 85.56 101 ILE A O 1
ATOM 760 N N . ILE A 1 102 ? 2.939 10.662 -5.226 1.00 85.94 102 ILE A N 1
ATOM 761 C CA . ILE A 1 102 ? 3.366 10.908 -6.610 1.00 85.94 102 ILE A CA 1
ATOM 762 C C . ILE A 1 102 ? 4.896 10.991 -6.690 1.00 85.94 102 ILE A C 1
ATOM 764 O O . ILE A 1 102 ? 5.489 11.905 -6.134 1.00 85.94 102 ILE A O 1
ATOM 768 N N . GLY A 1 103 ? 5.506 10.067 -7.437 1.00 86.81 103 GLY A N 1
ATOM 769 C CA . GLY A 1 103 ? 6.874 10.192 -7.956 1.00 86.81 103 GLY A CA 1
ATOM 770 C C . GLY A 1 103 ? 6.888 10.639 -9.423 1.00 86.81 103 GLY A C 1
ATOM 771 O O . GLY A 1 103 ? 5.901 10.430 -10.144 1.00 86.81 103 GLY A O 1
ATOM 772 N N . GLU A 1 104 ? 8.008 11.216 -9.854 1.00 86.62 104 GLU A N 1
ATOM 773 C CA . GLU A 1 104 ? 8.297 11.645 -11.228 1.00 86.62 104 GLU A CA 1
ATOM 774 C C . GLU A 1 104 ? 8.639 10.458 -12.143 1.00 86.62 104 GLU A C 1
ATOM 776 O O . GLU A 1 104 ? 8.319 10.468 -13.333 1.00 86.62 104 GLU A O 1
ATOM 781 N N . THR A 1 105 ? 9.270 9.415 -11.590 1.00 89.25 105 THR A N 1
ATOM 782 C CA . THR A 1 105 ? 9.675 8.207 -12.335 1.00 89.25 105 THR A CA 1
ATOM 783 C C . THR A 1 105 ? 8.933 6.946 -11.889 1.00 89.25 105 THR A C 1
ATOM 785 O O . THR A 1 105 ? 8.400 6.871 -10.779 1.00 89.25 105 THR A O 1
ATOM 788 N N . ASP A 1 106 ? 8.914 5.912 -12.738 1.00 89.25 106 ASP A N 1
ATOM 789 C CA . ASP A 1 106 ? 8.277 4.622 -12.423 1.00 89.25 106 ASP A CA 1
ATOM 790 C C . ASP A 1 106 ? 8.904 3.945 -11.186 1.00 89.25 106 ASP A C 1
ATOM 792 O O . ASP A 1 106 ? 8.192 3.383 -10.356 1.00 89.25 106 ASP A O 1
ATOM 796 N N . ASP A 1 107 ? 10.232 4.007 -11.038 1.00 90.25 107 ASP A N 1
ATOM 797 C CA . ASP A 1 107 ? 10.954 3.346 -9.938 1.00 90.25 107 ASP A CA 1
ATOM 798 C C . ASP A 1 107 ? 10.809 4.093 -8.611 1.00 90.25 107 A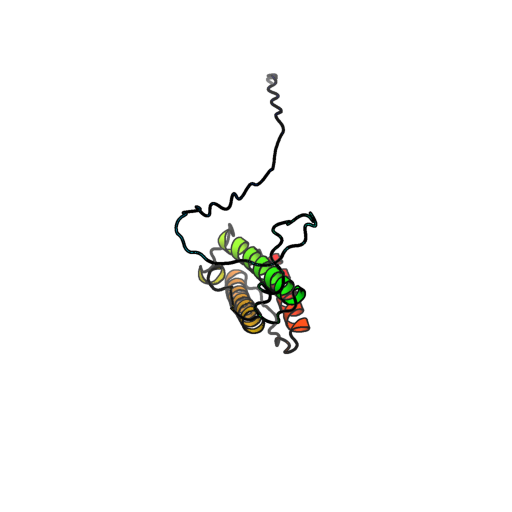SP A C 1
ATOM 800 O O . ASP A 1 107 ? 10.565 3.481 -7.572 1.00 90.25 107 ASP A O 1
ATOM 804 N N . GLU A 1 108 ? 10.868 5.421 -8.654 1.00 91.56 108 GLU A N 1
ATOM 805 C CA . GLU A 1 108 ? 10.518 6.282 -7.527 1.00 91.56 108 GLU A CA 1
ATOM 806 C C . GLU A 1 108 ? 9.063 6.067 -7.097 1.00 91.56 108 GLU A C 1
ATOM 808 O O . GLU A 1 108 ? 8.791 5.904 -5.913 1.00 91.56 108 GLU A O 1
ATOM 813 N N . SER A 1 109 ? 8.131 5.966 -8.049 1.00 91.94 109 SER A N 1
ATOM 814 C CA . SER A 1 109 ? 6.720 5.685 -7.764 1.00 91.94 109 SER A CA 1
ATOM 815 C C . SER A 1 109 ? 6.531 4.353 -7.045 1.00 91.94 109 SER A C 1
ATOM 817 O O . SER A 1 109 ? 5.769 4.277 -6.084 1.00 91.94 109 SER A O 1
ATOM 819 N N . LEU A 1 110 ? 7.223 3.299 -7.486 1.00 94.00 110 LEU A N 1
ATOM 820 C CA . LEU A 1 110 ? 7.181 1.990 -6.834 1.00 94.00 110 LEU A CA 1
ATOM 821 C C . LEU A 1 110 ? 7.849 2.024 -5.449 1.00 94.00 110 LEU A C 1
ATOM 823 O O . LEU A 1 110 ? 7.346 1.380 -4.531 1.00 94.00 110 LEU A O 1
ATOM 827 N N . SER A 1 111 ? 8.917 2.809 -5.276 1.00 94.25 111 SER A N 1
ATOM 828 C CA . SER A 1 111 ? 9.568 3.056 -3.981 1.00 94.25 111 SER A CA 1
ATOM 829 C C . SER A 1 111 ? 8.642 3.791 -3.002 1.00 94.25 111 SER A C 1
ATOM 831 O O . SER A 1 111 ? 8.467 3.350 -1.869 1.00 94.25 111 SER A O 1
ATOM 833 N N . ILE A 1 112 ? 7.962 4.850 -3.451 1.00 94.75 112 ILE A N 1
ATOM 834 C CA . ILE A 1 112 ? 6.957 5.585 -2.671 1.00 94.75 112 ILE A CA 1
ATOM 835 C C . ILE A 1 112 ? 5.815 4.648 -2.260 1.00 94.75 112 ILE A C 1
ATOM 837 O O . ILE A 1 112 ? 5.549 4.505 -1.071 1.00 94.75 112 ILE A O 1
ATOM 841 N N . ILE A 1 113 ? 5.189 3.941 -3.210 1.00 95.50 113 ILE A N 1
ATOM 842 C CA . ILE A 1 113 ? 4.084 3.002 -2.928 1.00 95.50 113 ILE A CA 1
ATOM 843 C C . ILE A 1 113 ? 4.513 1.936 -1.907 1.00 95.50 113 ILE A C 1
ATOM 845 O O . ILE A 1 113 ? 3.756 1.629 -0.988 1.00 95.50 113 ILE A O 1
ATOM 849 N N . LYS A 1 114 ? 5.736 1.405 -2.030 1.00 95.81 114 LYS A N 1
ATOM 850 C CA . LYS A 1 114 ? 6.328 0.460 -1.076 1.00 95.81 114 LYS A CA 1
ATOM 851 C C . LYS A 1 114 ? 6.463 1.073 0.328 1.00 95.81 114 LYS A C 1
ATOM 853 O O . LYS A 1 114 ? 6.012 0.469 1.297 1.00 95.81 114 LYS A O 1
ATOM 858 N N . ASN A 1 115 ? 7.040 2.267 0.445 1.00 95.31 115 ASN A N 1
ATOM 859 C CA . ASN A 1 115 ? 7.255 2.930 1.735 1.00 95.31 115 ASN A CA 1
ATOM 860 C C . ASN A 1 115 ? 5.924 3.297 2.422 1.00 95.31 115 ASN A C 1
ATOM 862 O O . ASN A 1 115 ? 5.800 3.178 3.638 1.00 95.31 115 ASN A O 1
ATOM 866 N N . GLU A 1 116 ? 4.903 3.689 1.654 1.00 96.44 116 GLU A N 1
ATOM 867 C CA . GLU A 1 116 ? 3.560 3.953 2.182 1.00 96.44 116 GLU A CA 1
ATOM 868 C C . GLU A 1 116 ? 2.849 2.677 2.663 1.00 96.44 116 GLU A C 1
ATOM 870 O O . GLU A 1 116 ? 2.173 2.713 3.690 1.00 96.44 116 GLU A O 1
ATOM 875 N N . ILE A 1 117 ? 3.044 1.536 1.990 1.00 95.81 117 ILE A N 1
ATOM 876 C CA . ILE A 1 117 ? 2.583 0.222 2.475 1.00 95.81 117 ILE A CA 1
ATOM 877 C C . ILE A 1 117 ? 3.248 -0.122 3.814 1.00 95.81 117 ILE A C 1
ATOM 879 O O . ILE A 1 117 ? 2.546 -0.500 4.746 1.00 95.81 117 ILE A O 1
ATOM 883 N N . GLU A 1 118 ? 4.563 0.071 3.955 1.00 95.06 118 GLU A N 1
ATOM 884 C CA . GLU A 1 118 ? 5.284 -0.190 5.216 1.00 95.06 118 GLU A CA 1
ATOM 885 C C . GLU A 1 118 ? 4.819 0.717 6.375 1.00 95.06 118 GLU A C 1
ATOM 887 O O . GLU A 1 118 ? 4.842 0.306 7.539 1.00 95.06 118 GLU A O 1
ATOM 892 N N . ILE A 1 119 ? 4.363 1.942 6.082 1.00 95.50 119 ILE A N 1
ATOM 893 C CA . ILE A 1 119 ? 3.743 2.842 7.069 1.00 95.50 119 ILE A CA 1
ATOM 894 C C . ILE A 1 119 ? 2.359 2.322 7.486 1.00 95.50 119 ILE A C 1
ATOM 896 O O . ILE A 1 119 ? 2.064 2.279 8.682 1.00 95.50 119 ILE A O 1
ATOM 900 N N . ILE A 1 120 ? 1.528 1.889 6.533 1.00 96.06 120 ILE A N 1
ATOM 901 C CA . ILE A 1 120 ? 0.193 1.338 6.814 1.00 96.06 120 ILE A CA 1
ATOM 902 C C . ILE A 1 120 ? 0.297 0.011 7.582 1.00 96.06 120 ILE A C 1
ATOM 904 O O . ILE A 1 120 ? -0.393 -0.161 8.583 1.00 96.06 120 ILE A O 1
ATOM 908 N N . GLU A 1 121 ? 1.192 -0.901 7.191 1.00 95.69 121 GLU A N 1
ATOM 909 C CA . GLU A 1 121 ? 1.447 -2.159 7.911 1.00 95.69 121 GLU A CA 1
ATOM 910 C C . GLU A 1 121 ? 1.885 -1.906 9.361 1.00 95.69 121 GLU A C 1
ATOM 912 O O . GLU A 1 121 ? 1.421 -2.582 10.284 1.00 95.69 121 GLU A O 1
ATOM 917 N N . ARG A 1 122 ? 2.727 -0.892 9.601 1.00 95.00 122 ARG A N 1
ATOM 918 C CA . ARG A 1 122 ? 3.150 -0.496 10.954 1.00 95.00 122 ARG A CA 1
ATOM 919 C C . ARG A 1 122 ? 2.003 0.072 11.789 1.00 95.00 122 ARG A C 1
ATOM 921 O O . ARG A 1 122 ? 1.877 -0.278 12.959 1.00 95.00 122 ARG A O 1
ATOM 928 N N . GLU A 1 123 ? 1.160 0.919 11.209 1.00 95.81 123 GLU A N 1
ATOM 929 C CA . GLU A 1 123 ? 0.008 1.485 11.913 1.00 95.81 123 GLU A CA 1
ATOM 930 C C . GLU A 1 123 ? -1.047 0.396 12.211 1.00 95.81 123 GLU A C 1
ATOM 932 O O . GLU A 1 123 ? -1.484 0.247 13.354 1.00 95.81 123 GLU A O 1
ATOM 937 N N . LEU A 1 124 ? -1.412 -0.430 11.223 1.00 94.88 124 LEU A N 1
ATOM 938 C CA . LEU A 1 124 ? -2.379 -1.521 11.393 1.00 94.88 124 LEU A CA 1
ATOM 939 C C . LEU A 1 124 ? -1.885 -2.575 12.393 1.00 94.88 124 LEU A C 1
ATOM 941 O O . LEU A 1 124 ? -2.665 -3.021 13.232 1.00 94.88 124 LEU A O 1
ATOM 945 N N . SER A 1 125 ? -0.600 -2.943 12.374 1.00 94.62 125 SER A N 1
ATOM 946 C CA . SER A 1 125 ? -0.051 -3.893 13.354 1.00 94.62 125 SER A CA 1
ATOM 947 C C . SER A 1 125 ? -0.073 -3.348 14.784 1.00 94.62 125 SER A C 1
ATOM 949 O O . SER A 1 125 ? -0.384 -4.091 15.713 1.00 94.62 125 SER A O 1
ATOM 951 N N . GLN A 1 126 ? 0.143 -2.044 14.982 1.00 94.81 126 GLN A N 1
ATOM 952 C CA . GLN A 1 126 ? 0.012 -1.412 16.299 1.00 94.81 126 GLN A CA 1
ATOM 953 C C . GLN A 1 126 ? -1.446 -1.329 16.783 1.00 94.81 126 GLN A C 1
ATOM 955 O O . GLN A 1 126 ? -1.709 -1.551 17.966 1.00 94.81 126 GLN A O 1
ATOM 960 N N . LYS A 1 127 ? -2.399 -1.022 15.893 1.00 94.50 127 LYS A N 1
ATOM 961 C CA . LYS A 1 127 ? -3.809 -0.779 16.262 1.00 94.50 127 LYS A CA 1
ATOM 962 C C . LYS A 1 127 ? -4.644 -2.060 16.339 1.00 94.50 127 LYS A C 1
ATOM 964 O O . LYS A 1 127 ? -5.392 -2.241 17.295 1.00 94.50 127 LYS A O 1
ATOM 969 N N . LEU A 1 128 ? -4.502 -2.951 15.355 1.00 92.31 128 LEU A N 1
ATOM 970 C CA . LEU A 1 128 ? -5.253 -4.208 15.230 1.00 92.31 128 LEU A CA 1
ATOM 971 C C . LEU A 1 128 ? -4.520 -5.420 15.829 1.00 92.31 128 LEU A C 1
ATOM 973 O O . LEU A 1 128 ? -5.119 -6.485 15.948 1.00 92.31 128 LEU A O 1
ATOM 977 N N . LYS A 1 129 ? -3.236 -5.285 16.198 1.00 91.50 129 LYS A N 1
ATOM 978 C CA . LYS A 1 129 ? -2.368 -6.384 16.684 1.00 91.50 129 LYS A CA 1
ATOM 979 C C . LYS A 1 129 ? -2.149 -7.514 15.663 1.00 91.50 129 LYS A C 1
ATOM 981 O O . LYS A 1 129 ? -1.753 -8.619 16.029 1.00 91.50 129 LYS A O 1
ATOM 986 N N . VAL A 1 130 ? -2.378 -7.226 14.381 1.00 90.81 130 VAL A N 1
ATOM 987 C CA . VAL A 1 130 ? -2.076 -8.114 13.247 1.00 90.81 130 VAL A CA 1
ATOM 988 C C . VAL A 1 130 ? -0.566 -8.138 13.008 1.00 90.81 130 VAL A C 1
ATOM 990 O O . VAL A 1 130 ? 0.082 -7.096 13.064 1.00 90.81 130 VAL A O 1
ATOM 993 N N . GLN A 1 131 ? 0.003 -9.307 12.710 1.00 89.31 131 GLN A N 1
ATOM 994 C CA . GLN A 1 131 ? 1.387 -9.415 12.239 1.00 89.31 131 GLN A CA 1
ATOM 995 C C . GLN A 1 131 ? 1.411 -9.609 10.723 1.00 89.31 131 GLN A C 1
ATOM 997 O O . GLN A 1 131 ? 0.750 -10.503 10.197 1.00 89.31 131 GLN A O 1
ATOM 1002 N N . PHE A 1 132 ? 2.200 -8.789 10.032 1.00 89.12 132 PHE A N 1
ATOM 1003 C CA . PHE A 1 132 ? 2.479 -8.936 8.606 1.00 89.12 132 PHE A CA 1
ATOM 1004 C C . PHE A 1 132 ? 3.775 -9.728 8.427 1.00 89.12 132 PHE A C 1
ATOM 1006 O O . PHE A 1 132 ? 4.744 -9.511 9.152 1.00 89.12 132 PHE A O 1
ATOM 1013 N N . THR A 1 133 ? 3.815 -10.651 7.464 1.00 86.56 133 THR A N 1
ATOM 1014 C CA . THR A 1 133 ? 5.044 -11.393 7.158 1.00 86.56 133 THR A CA 1
ATOM 1015 C C . THR A 1 133 ? 6.081 -10.443 6.567 1.00 86.56 133 THR A C 1
ATOM 1017 O O . THR A 1 133 ? 5.844 -9.852 5.510 1.00 86.56 133 THR A O 1
ATOM 1020 N N . GLU A 1 134 ? 7.240 -10.316 7.210 1.00 80.94 134 GLU A N 1
ATOM 1021 C CA . GLU A 1 134 ? 8.374 -9.586 6.648 1.00 80.94 134 GLU A CA 1
ATOM 1022 C C . GLU A 1 134 ? 8.878 -10.325 5.397 1.00 80.94 134 GLU A C 1
ATOM 1024 O O . GLU A 1 134 ? 9.176 -11.520 5.434 1.00 80.94 134 GLU A O 1
ATOM 1029 N N . GLN A 1 135 ? 8.887 -9.642 4.251 1.00 78.44 135 GLN A N 1
ATOM 1030 C CA . GLN A 1 135 ? 9.138 -10.260 2.950 1.00 78.44 135 GLN A CA 1
ATOM 1031 C C . GLN A 1 135 ? 9.999 -9.342 2.089 1.00 78.44 135 GLN A C 1
ATOM 1033 O O . GLN A 1 135 ? 9.628 -8.202 1.818 1.00 78.44 135 GLN A O 1
ATOM 1038 N N . ALA A 1 136 ? 11.129 -9.860 1.607 1.00 88.00 136 ALA A N 1
ATOM 1039 C CA . ALA A 1 136 ? 11.998 -9.124 0.699 1.00 88.00 136 ALA A CA 1
ATOM 1040 C C . ALA A 1 136 ? 11.266 -8.780 -0.611 1.00 88.00 136 ALA A C 1
ATOM 1042 O O . ALA A 1 136 ? 10.767 -9.661 -1.320 1.00 88.00 136 ALA A O 1
ATOM 1043 N N . TYR A 1 137 ? 11.228 -7.490 -0.944 1.00 88.56 137 TYR A N 1
ATOM 1044 C CA . TYR A 1 137 ? 10.658 -7.001 -2.195 1.00 88.56 137 TYR A CA 1
ATOM 1045 C C . TYR A 1 137 ? 11.543 -7.410 -3.391 1.00 88.56 137 TYR A C 1
ATOM 1047 O O . TYR A 1 137 ? 12.754 -7.190 -3.357 1.00 88.56 137 TYR A O 1
ATOM 1055 N N . PRO A 1 138 ? 10.980 -8.007 -4.459 1.00 91.38 138 PRO A N 1
ATOM 1056 C CA . PRO A 1 138 ? 11.773 -8.548 -5.561 1.00 91.38 138 PRO A CA 1
ATOM 1057 C C . PRO A 1 138 ? 12.225 -7.460 -6.547 1.00 91.38 138 PRO A C 1
ATOM 1059 O O . PRO A 1 138 ? 11.404 -6.710 -7.064 1.00 91.38 138 PRO A O 1
ATOM 1062 N N . GLU A 1 139 ? 13.508 -7.459 -6.916 1.00 90.12 139 GLU A N 1
ATOM 1063 C CA . GLU A 1 139 ? 14.137 -6.469 -7.817 1.00 90.12 139 GLU A CA 1
ATOM 1064 C C . GLU A 1 139 ? 13.452 -6.319 -9.192 1.00 90.12 139 GLU A C 1
ATOM 1066 O O . GLU A 1 139 ? 13.468 -5.256 -9.811 1.00 90.12 139 GLU A O 1
ATOM 1071 N N . ARG A 1 140 ? 12.846 -7.393 -9.717 1.00 92.25 140 ARG A N 1
ATOM 1072 C CA . ARG A 1 140 ? 12.191 -7.361 -11.033 1.00 92.25 140 ARG A CA 1
ATOM 1073 C C . ARG A 1 140 ? 10.862 -6.608 -10.941 1.00 92.25 140 ARG A C 1
ATOM 1075 O O . ARG A 1 140 ? 9.892 -7.182 -10.446 1.00 92.25 140 ARG A O 1
ATOM 1082 N N . LYS A 1 141 ? 10.782 -5.402 -11.524 1.00 89.44 141 LYS A N 1
ATOM 1083 C CA . LYS A 1 141 ? 9.594 -4.511 -11.539 1.00 89.44 141 LYS A CA 1
ATOM 1084 C C . LYS A 1 141 ? 8.241 -5.226 -11.664 1.00 89.44 141 LYS A C 1
ATOM 1086 O O . LYS A 1 141 ? 7.339 -4.977 -10.875 1.00 89.44 141 LYS A O 1
ATOM 1091 N N . ALA A 1 142 ? 8.096 -6.156 -12.613 1.00 89.44 142 ALA A N 1
ATOM 1092 C CA . ALA A 1 142 ? 6.843 -6.894 -12.817 1.00 89.44 142 ALA A CA 1
ATOM 1093 C C . ALA A 1 142 ? 6.436 -7.771 -11.611 1.00 89.44 142 ALA A C 1
ATOM 1095 O O . ALA A 1 142 ? 5.252 -7.875 -11.297 1.00 89.44 142 ALA A O 1
ATOM 1096 N N . ARG A 1 143 ? 7.409 -8.369 -10.904 1.00 93.06 143 ARG A N 1
ATOM 1097 C CA . ARG A 1 143 ? 7.162 -9.072 -9.636 1.00 93.06 143 ARG A CA 1
ATOM 1098 C C . ARG A 1 143 ? 6.877 -8.075 -8.514 1.00 93.06 143 ARG A C 1
ATOM 1100 O O . ARG A 1 143 ? 5.906 -8.281 -7.797 1.00 93.06 143 ARG A O 1
ATOM 1107 N N . LEU A 1 144 ? 7.641 -6.982 -8.420 1.00 94.31 144 LEU A N 1
ATOM 1108 C CA . LEU A 1 144 ? 7.436 -5.921 -7.425 1.00 94.31 144 LEU A CA 1
ATOM 1109 C C . LEU A 1 144 ? 5.999 -5.382 -7.468 1.00 94.31 144 LEU A C 1
ATOM 1111 O O . LEU A 1 144 ? 5.300 -5.428 -6.463 1.00 94.31 144 LEU A O 1
ATOM 1115 N N . VAL A 1 145 ? 5.519 -4.998 -8.653 1.00 94.12 145 VAL A N 1
ATOM 1116 C CA . VAL A 1 145 ? 4.123 -4.609 -8.917 1.00 94.12 145 VAL A CA 1
ATOM 1117 C C . VAL A 1 145 ? 3.125 -5.648 -8.399 1.00 94.12 145 VAL A C 1
ATOM 1119 O O . VAL A 1 145 ? 2.140 -5.284 -7.758 1.0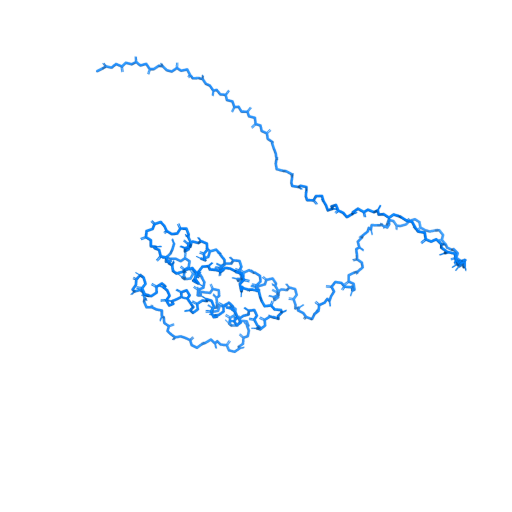0 94.12 145 VAL A O 1
ATOM 1122 N N . SER A 1 146 ? 3.356 -6.940 -8.663 1.00 94.25 146 SER A N 1
ATOM 1123 C CA . SER A 1 146 ? 2.445 -8.002 -8.214 1.00 94.25 146 SER A CA 1
ATOM 1124 C C . SER A 1 146 ? 2.443 -8.178 -6.689 1.00 94.25 146 SER A C 1
ATOM 1126 O O . SER A 1 146 ? 1.376 -8.356 -6.105 1.00 94.25 146 SER A O 1
ATOM 1128 N N . THR A 1 147 ? 3.602 -8.038 -6.035 1.00 95.56 147 THR A N 1
ATOM 1129 C CA . THR A 1 147 ? 3.738 -8.065 -4.571 1.00 95.56 147 THR A CA 1
ATOM 1130 C C . THR A 1 147 ? 3.053 -6.859 -3.928 1.00 95.56 147 THR A C 1
ATOM 1132 O O . THR A 1 147 ? 2.270 -7.040 -3.000 1.00 95.56 147 THR A O 1
ATOM 1135 N N . LEU A 1 148 ? 3.271 -5.646 -4.450 1.00 95.88 148 LEU A N 1
ATOM 1136 C CA . LEU A 1 148 ? 2.623 -4.422 -3.965 1.00 95.88 148 LEU A CA 1
ATOM 1137 C C . LEU A 1 148 ? 1.096 -4.496 -4.129 1.00 95.88 148 LEU A C 1
ATOM 1139 O O . LEU A 1 148 ? 0.365 -4.142 -3.209 1.00 95.88 148 LEU A O 1
ATOM 1143 N N . ARG A 1 149 ? 0.596 -5.025 -5.258 1.00 96.44 149 ARG A N 1
ATOM 1144 C CA . ARG A 1 149 ? -0.848 -5.222 -5.479 1.00 96.44 149 ARG A CA 1
ATOM 1145 C C . ARG A 1 149 ? -1.460 -6.218 -4.493 1.00 96.44 149 ARG A C 1
ATOM 1147 O O . ARG A 1 149 ? -2.551 -5.962 -3.992 1.00 96.44 149 ARG A O 1
ATOM 1154 N N . ALA A 1 150 ? -0.775 -7.331 -4.218 1.00 95.19 150 ALA A N 1
ATOM 1155 C CA . ALA A 1 150 ? -1.218 -8.301 -3.219 1.00 95.19 150 ALA A CA 1
ATOM 1156 C C . ALA A 1 150 ? -1.278 -7.659 -1.823 1.00 95.19 150 ALA A C 1
ATOM 1158 O O . ALA A 1 150 ? -2.335 -7.673 -1.203 1.00 95.19 150 ALA A O 1
ATOM 1159 N N . ARG A 1 151 ? -0.200 -6.979 -1.403 1.00 95.56 151 ARG A N 1
ATOM 1160 C CA . ARG A 1 151 ? -0.123 -6.251 -0.126 1.00 95.56 151 ARG A CA 1
ATOM 1161 C C . ARG A 1 151 ? -1.266 -5.251 0.035 1.00 95.56 151 ARG A C 1
ATOM 1163 O O . ARG A 1 151 ? -2.012 -5.355 0.998 1.00 95.56 151 ARG A O 1
ATOM 1170 N N . ILE A 1 152 ? -1.480 -4.351 -0.929 1.00 96.56 152 ILE A N 1
ATOM 1171 C CA . ILE A 1 152 ? -2.598 -3.389 -0.884 1.00 96.56 152 ILE A CA 1
ATOM 1172 C C . ILE A 1 152 ? -3.951 -4.114 -0.785 1.00 96.56 152 ILE A C 1
ATOM 1174 O O . ILE A 1 152 ? -4.803 -3.706 -0.000 1.00 96.56 152 ILE A O 1
ATOM 1178 N N . SER A 1 153 ? -4.145 -5.212 -1.526 1.00 96.62 153 SER A N 1
ATOM 1179 C CA . SER A 1 153 ? -5.373 -6.014 -1.445 1.00 96.62 153 SER A CA 1
ATOM 1180 C C . SER A 1 153 ? -5.565 -6.691 -0.086 1.00 96.62 153 SER A C 1
ATOM 1182 O O . SER A 1 153 ? -6.708 -6.857 0.327 1.00 96.62 153 SER A O 1
ATOM 1184 N N . ASP A 1 154 ? -4.495 -7.081 0.607 1.00 95.06 154 ASP A N 1
ATOM 1185 C CA . ASP A 1 154 ? -4.569 -7.681 1.941 1.00 95.06 154 ASP A CA 1
ATOM 1186 C C . ASP A 1 154 ? -4.828 -6.628 3.028 1.00 95.06 154 ASP A C 1
ATOM 1188 O O . ASP A 1 154 ? -5.685 -6.843 3.883 1.00 95.06 154 ASP A O 1
ATOM 1192 N N . LEU A 1 155 ? -4.204 -5.447 2.939 1.00 95.88 155 LEU A N 1
ATOM 1193 C CA . LEU A 1 155 ? -4.515 -4.300 3.806 1.00 95.88 155 LEU A CA 1
ATOM 1194 C C . LEU A 1 155 ? -5.982 -3.861 3.648 1.00 95.88 155 LEU A C 1
ATOM 1196 O O . LEU A 1 155 ? -6.659 -3.593 4.637 1.00 95.88 155 LEU A O 1
ATOM 1200 N N . ALA A 1 156 ? -6.506 -3.880 2.418 1.00 95.50 156 ALA A N 1
ATOM 1201 C CA . ALA A 1 156 ? -7.901 -3.563 2.098 1.00 95.50 156 ALA A CA 1
ATOM 1202 C C . ALA A 1 156 ? -8.946 -4.570 2.629 1.00 95.50 156 ALA A C 1
ATOM 1204 O O . ALA A 1 156 ? -10.136 -4.351 2.409 1.00 95.50 156 ALA A O 1
ATOM 1205 N N . LYS A 1 157 ? -8.527 -5.672 3.274 1.00 94.56 157 LYS A N 1
ATOM 1206 C CA . LYS A 1 157 ? -9.402 -6.657 3.951 1.00 94.56 157 LYS A CA 1
ATOM 1207 C C . LYS A 1 157 ? -9.422 -6.488 5.476 1.00 94.56 157 LYS A C 1
ATOM 1209 O O . LYS A 1 157 ? -10.167 -7.195 6.149 1.00 94.56 157 LYS A O 1
ATOM 1214 N N . LEU A 1 158 ? -8.579 -5.605 6.016 1.00 92.50 158 LEU A N 1
ATOM 1215 C CA . LEU A 1 158 ? -8.446 -5.322 7.451 1.00 92.50 158 LEU A CA 1
ATOM 1216 C C . LEU A 1 158 ? -9.181 -4.031 7.870 1.00 92.50 158 LEU A C 1
ATOM 1218 O O . LEU A 1 158 ? -9.024 -3.592 9.010 1.00 92.50 158 LEU A O 1
ATOM 1222 N N . LEU A 1 159 ? -9.928 -3.424 6.936 1.00 90.38 159 LEU A N 1
ATOM 1223 C CA . LEU A 1 159 ? -10.564 -2.102 6.987 1.00 90.38 159 LEU A CA 1
ATOM 1224 C C . LEU A 1 159 ? -11.928 -2.137 6.280 1.00 90.38 159 LEU A C 1
ATOM 1226 O O . LEU A 1 159 ? -12.887 -1.580 6.851 1.00 90.38 159 LEU A O 1
#